Protein AF-A0A9Y2IAG3-F1 (afdb_monomer_lite)

Structure (mmCIF, N/CA/C/O backbone):
data_AF-A0A9Y2IAG3-F1
#
_entry.id   AF-A0A9Y2IAG3-F1
#
loop_
_atom_site.group_PDB
_atom_site.id
_atom_site.type_symbol
_atom_site.label_atom_id
_atom_site.label_alt_id
_atom_site.label_comp_id
_atom_site.label_asym_id
_atom_site.label_entity_id
_atom_site.label_seq_id
_atom_site.pdbx_PDB_ins_code
_atom_site.Cartn_x
_atom_site.Cartn_y
_atom_site.Cartn_z
_atom_site.occupancy
_atom_site.B_iso_or_equiv
_atom_site.auth_seq_id
_atom_site.auth_comp_id
_atom_site.auth_asym_id
_atom_site.auth_atom_id
_atom_site.pdbx_PDB_model_num
ATOM 1 N N . MET A 1 1 ? -11.189 2.265 -10.837 1.00 54.34 1 MET A N 1
ATOM 2 C CA . MET A 1 1 ? -10.225 3.300 -10.401 1.00 54.34 1 MET A CA 1
ATOM 3 C C . MET A 1 1 ? -8.940 3.103 -11.192 1.00 54.34 1 MET A C 1
ATOM 5 O O . MET A 1 1 ? -8.432 1.992 -11.194 1.00 54.34 1 MET A O 1
ATOM 9 N N . SER A 1 2 ? -8.466 4.114 -11.926 1.00 56.75 2 SER A N 1
ATOM 10 C CA . SER A 1 2 ? -7.246 4.003 -12.744 1.00 56.75 2 SER A CA 1
ATOM 11 C C . SER A 1 2 ? -6.009 4.336 -11.913 1.00 56.75 2 SER A C 1
ATOM 13 O O . SER A 1 2 ? -5.931 5.422 -11.339 1.00 56.75 2 SER A O 1
ATOM 15 N N . THR A 1 3 ? -5.038 3.422 -11.859 1.00 63.84 3 THR A N 1
ATOM 16 C CA . THR A 1 3 ? -3.746 3.648 -11.199 1.00 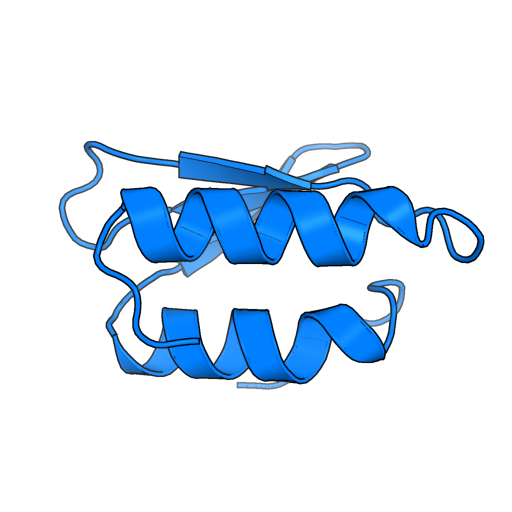63.84 3 THR A CA 1
ATOM 17 C C . THR A 1 3 ? -3.008 4.812 -11.880 1.00 63.84 3 THR A C 1
ATOM 19 O O . THR A 1 3 ? -2.922 4.845 -13.111 1.00 63.84 3 THR A O 1
ATOM 22 N N . PRO A 1 4 ? -2.484 5.790 -11.126 1.00 69.31 4 PRO A N 1
ATOM 23 C CA . PRO A 1 4 ? -1.860 6.975 -11.703 1.00 69.31 4 PRO A CA 1
ATOM 24 C C . PRO A 1 4 ? -0.594 6.652 -12.513 1.00 69.31 4 PRO A C 1
ATOM 26 O O . PRO A 1 4 ? 0.203 5.778 -12.161 1.00 69.31 4 PRO A O 1
ATOM 29 N N . ARG A 1 5 ? -0.394 7.406 -13.606 1.00 66.12 5 ARG A N 1
ATOM 30 C CA . ARG A 1 5 ? 0.803 7.320 -14.458 1.00 66.12 5 ARG A CA 1
ATOM 31 C C . ARG A 1 5 ? 2.060 7.608 -13.624 1.00 66.12 5 ARG A C 1
ATOM 33 O O . ARG A 1 5 ? 2.090 8.564 -12.852 1.00 66.12 5 ARG A O 1
ATOM 40 N N . GLY A 1 6 ? 3.090 6.777 -13.787 1.00 72.12 6 GLY A N 1
ATOM 41 C CA . GLY A 1 6 ? 4.361 6.887 -13.062 1.00 72.12 6 GLY A CA 1
ATOM 42 C C . GLY A 1 6 ? 4.524 5.928 -11.880 1.00 72.12 6 GLY A C 1
ATOM 43 O O . GLY A 1 6 ? 5.541 5.997 -11.207 1.00 72.12 6 GLY A O 1
ATOM 44 N N . ILE A 1 7 ? 3.568 5.040 -11.604 1.00 78.31 7 ILE A N 1
ATOM 45 C CA . ILE A 1 7 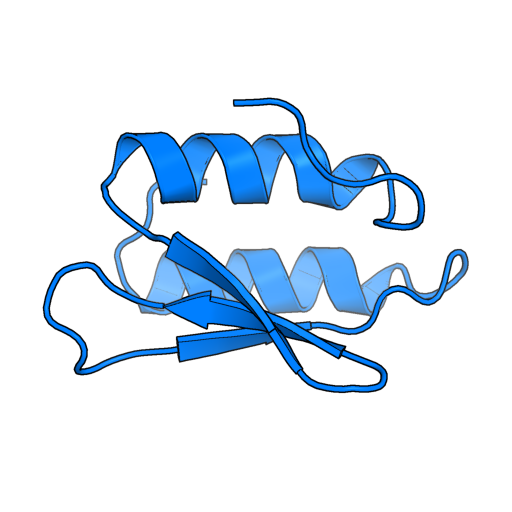? 3.770 3.913 -10.680 1.00 78.31 7 ILE A CA 1
ATOM 46 C C . ILE A 1 7 ? 4.292 2.705 -11.463 1.00 78.31 7 ILE A C 1
ATOM 48 O O . ILE A 1 7 ? 3.774 2.409 -12.544 1.00 78.31 7 ILE A O 1
ATOM 52 N N . HIS A 1 8 ? 5.280 1.998 -10.904 1.00 84.25 8 HIS A N 1
ATOM 53 C CA . HIS A 1 8 ? 5.810 0.760 -11.477 1.00 84.25 8 HIS A CA 1
ATOM 54 C C . HIS A 1 8 ? 4.677 -0.228 -11.789 1.00 84.25 8 H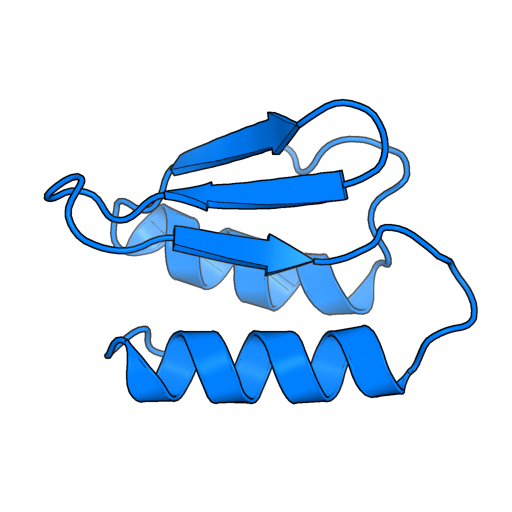IS A C 1
ATOM 56 O O . HIS A 1 8 ? 3.827 -0.482 -10.938 1.00 84.25 8 HIS A O 1
ATOM 62 N N . LYS A 1 9 ? 4.666 -0.801 -12.997 1.00 84.75 9 LYS A N 1
ATOM 63 C CA . LYS A 1 9 ? 3.569 -1.664 -13.476 1.00 84.75 9 LYS A CA 1
ATOM 64 C C . LYS A 1 9 ? 3.262 -2.833 -12.528 1.00 84.75 9 LYS A C 1
ATOM 66 O O . LYS A 1 9 ? 2.101 -3.133 -12.285 1.00 84.75 9 LYS A O 1
ATOM 71 N N . ASP A 1 10 ? 4.287 -3.410 -11.902 1.00 86.69 10 ASP A N 1
ATOM 72 C CA . ASP A 1 10 ? 4.123 -4.551 -10.987 1.00 86.69 10 ASP A CA 1
ATOM 73 C C . ASP A 1 10 ? 3.495 -4.165 -9.634 1.00 86.69 10 ASP A C 1
ATOM 75 O O . ASP A 1 10 ? 3.028 -5.031 -8.900 1.00 86.69 10 ASP A O 1
ATOM 79 N N . LEU A 1 11 ? 3.424 -2.870 -9.302 1.00 88.19 11 LEU A N 1
ATOM 80 C CA . LEU A 1 11 ? 2.664 -2.386 -8.144 1.00 88.19 11 LEU A CA 1
ATOM 81 C C . LEU A 1 11 ? 1.167 -2.257 -8.445 1.00 88.19 11 LEU A C 1
ATOM 83 O O . LEU A 1 11 ? 0.366 -2.220 -7.516 1.00 88.19 11 LEU A O 1
ATOM 87 N N . HIS A 1 12 ? 0.763 -2.187 -9.718 1.00 89.56 12 HIS A N 1
ATOM 88 C CA . HIS A 1 12 ? -0.643 -2.027 -10.102 1.00 89.56 12 HIS A CA 1
ATOM 89 C C . HIS A 1 12 ? -1.543 -3.144 -9.557 1.00 89.56 12 HIS A C 1
ATOM 91 O O . HIS A 1 12 ? -2.578 -2.799 -8.987 1.00 89.56 12 HIS A O 1
ATOM 97 N N . PRO A 1 13 ? -1.192 -4.446 -9.657 1.00 91.12 13 PRO A N 1
ATOM 98 C CA . PRO A 1 13 ? -2.020 -5.499 -9.072 1.00 91.12 13 PRO A CA 1
ATOM 99 C C . PRO A 1 13 ? -2.114 -5.394 -7.544 1.00 91.12 13 PRO A C 1
ATOM 101 O O . PRO A 1 13 ? -3.202 -5.579 -7.002 1.00 91.12 13 PRO A O 1
ATOM 104 N N . LEU A 1 14 ? -1.022 -5.027 -6.859 1.00 92.00 14 LEU A N 1
ATOM 105 C CA . LEU A 1 14 ? -1.010 -4.853 -5.400 1.00 92.00 14 LEU A CA 1
ATOM 106 C C . LEU A 1 14 ? -1.920 -3.697 -4.964 1.00 92.00 14 LEU A C 1
ATOM 108 O O . LEU A 1 14 ? -2.721 -3.840 -4.045 1.00 92.00 14 LEU A O 1
ATOM 1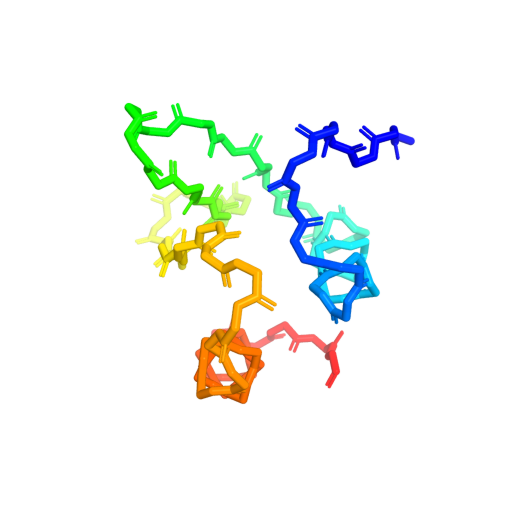12 N N . ILE A 1 15 ? -1.833 -2.561 -5.662 1.00 92.19 15 ILE A N 1
ATOM 113 C CA . ILE A 1 15 ? -2.677 -1.384 -5.421 1.00 92.19 15 ILE A CA 1
ATOM 114 C C . ILE A 1 15 ? -4.144 -1.721 -5.671 1.00 92.19 15 ILE A C 1
ATOM 116 O O . ILE A 1 15 ? -4.989 -1.389 -4.847 1.00 92.19 15 ILE A O 1
ATOM 120 N N . ALA A 1 16 ? -4.455 -2.392 -6.783 1.00 92.88 16 ALA A N 1
ATOM 121 C CA . ALA A 1 16 ? -5.826 -2.763 -7.109 1.00 92.88 16 ALA A CA 1
ATOM 122 C C . ALA A 1 16 ? -6.422 -3.706 -6.054 1.00 92.88 16 ALA A C 1
ATOM 124 O O . ALA A 1 16 ? -7.570 -3.529 -5.655 1.00 92.88 16 ALA A O 1
ATOM 125 N N . ALA A 1 17 ? -5.649 -4.687 -5.583 1.00 93.44 17 ALA A N 1
ATOM 126 C CA . ALA A 1 17 ? -6.077 -5.601 -4.532 1.00 93.44 17 ALA A CA 1
ATOM 127 C C . ALA A 1 17 ? -6.308 -4.880 -3.191 1.00 93.44 17 ALA A C 1
ATOM 129 O O . ALA A 1 17 ? -7.349 -5.090 -2.570 1.00 93.44 17 ALA A O 1
ATOM 130 N N . ALA A 1 18 ? -5.417 -3.962 -2.804 1.00 93.31 18 ALA A N 1
ATOM 131 C CA . ALA A 1 18 ? -5.599 -3.128 -1.617 1.00 93.31 18 ALA A CA 1
ATOM 132 C C . ALA A 1 18 ? -6.841 -2.222 -1.730 1.00 93.31 18 ALA A C 1
ATOM 134 O O . ALA A 1 18 ? -7.654 -2.158 -0.810 1.00 93.31 18 ALA A O 1
ATOM 135 N N . GLN A 1 19 ? -7.048 -1.574 -2.882 1.00 93.62 19 GLN A N 1
ATOM 136 C CA . GLN A 1 19 ? -8.216 -0.720 -3.131 1.00 93.62 19 GLN A CA 1
ATOM 137 C C . GLN A 1 19 ? -9.542 -1.484 -3.061 1.00 93.62 19 GLN A C 1
ATOM 139 O O . GLN A 1 19 ? -10.517 -0.960 -2.528 1.00 93.62 19 GLN A O 1
ATOM 144 N N . ARG A 1 20 ? -9.591 -2.735 -3.545 1.00 94.00 20 ARG A N 1
ATOM 145 C CA . ARG A 1 20 ? -10.780 -3.599 -3.387 1.00 94.00 20 ARG A CA 1
ATOM 146 C C . ARG A 1 20 ? -11.114 -3.878 -1.921 1.00 94.00 20 ARG A C 1
ATOM 148 O O . ARG A 1 20 ? -12.273 -4.117 -1.611 1.00 94.00 20 ARG A O 1
ATOM 155 N N . GLN A 1 21 ? -10.117 -3.832 -1.043 1.00 93.38 21 GLN A N 1
ATOM 156 C CA . GLN A 1 21 ? -10.255 -4.020 0.402 1.00 93.38 21 GLN A CA 1
ATOM 157 C C . GLN A 1 21 ? -10.436 -2.687 1.150 1.00 93.38 21 GLN A C 1
ATOM 159 O O . GLN A 1 21 ? -10.302 -2.634 2.368 1.00 93.38 21 GLN A O 1
ATOM 164 N N . GLY A 1 22 ? -10.727 -1.597 0.432 1.00 93.62 22 GLY A N 1
ATOM 165 C CA . GLY A 1 22 ? -11.022 -0.289 1.018 1.00 93.62 22 GLY A CA 1
ATOM 166 C C . GLY A 1 22 ? -9.802 0.597 1.266 1.00 93.62 22 GLY A C 1
ATOM 167 O O . GLY A 1 22 ? -9.957 1.681 1.820 1.00 93.62 22 GLY A O 1
ATOM 168 N N . TRP A 1 23 ? -8.601 0.188 0.847 1.00 94.69 23 TRP A N 1
ATOM 169 C CA . TRP A 1 23 ? -7.420 1.032 1.008 1.00 94.69 23 TRP A CA 1
ATOM 170 C C . TRP A 1 23 ? -7.413 2.191 0.009 1.00 94.69 23 TRP A C 1
ATOM 172 O O . TRP A 1 23 ? -7.678 2.019 -1.183 1.00 94.69 23 TRP A O 1
ATOM 182 N N . GLU A 1 24 ? -7.033 3.377 0.472 1.00 94.44 24 GLU A N 1
ATOM 183 C CA . GLU A 1 24 ? -6.982 4.581 -0.351 1.00 94.44 24 GLU A CA 1
ATOM 184 C C . GLU A 1 24 ? -5.552 4.866 -0.826 1.00 94.44 24 GLU A C 1
ATOM 186 O O . GLU A 1 24 ? -4.620 4.967 -0.030 1.00 94.44 24 GLU A O 1
ATOM 191 N N . LEU A 1 25 ? -5.359 5.043 -2.135 1.00 92.88 25 LEU A N 1
ATOM 192 C CA . LEU A 1 25 ? -4.065 5.445 -2.687 1.00 92.88 25 LEU A CA 1
ATOM 193 C C . LEU A 1 25 ? -3.915 6.970 -2.635 1.00 92.88 25 LEU A C 1
ATOM 195 O O . LEU A 1 25 ? -4.644 7.691 -3.314 1.00 92.88 25 LEU A O 1
ATOM 199 N N . ARG A 1 26 ? -2.900 7.458 -1.921 1.00 91.31 26 ARG A N 1
ATOM 200 C CA . ARG A 1 26 ? -2.533 8.876 -1.842 1.00 91.31 26 ARG A CA 1
ATOM 201 C C . ARG A 1 26 ? -1.122 9.142 -2.339 1.00 91.31 26 ARG A C 1
ATOM 203 O O . ARG A 1 26 ? -0.210 8.334 -2.178 1.00 91.31 26 ARG A O 1
ATOM 210 N N . LYS A 1 27 ? -0.929 10.321 -2.927 1.00 87.88 27 LYS A N 1
ATOM 211 C CA . LYS A 1 27 ? 0.387 10.817 -3.337 1.00 87.88 27 LYS A CA 1
ATOM 212 C C . LYS A 1 27 ? 0.971 11.699 -2.232 1.00 87.88 27 LYS A C 1
ATOM 214 O O . LYS A 1 27 ? 0.382 12.719 -1.893 1.00 87.88 27 LYS A O 1
ATOM 219 N N . GLY A 1 28 ? 2.131 11.321 -1.701 1.00 76.94 28 GLY A N 1
ATOM 220 C CA . GLY A 1 28 ? 2.898 12.079 -0.711 1.00 76.94 28 GLY A CA 1
ATOM 221 C C . GLY A 1 28 ? 4.193 12.614 -1.318 1.00 76.94 28 GLY A C 1
ATOM 222 O O . GLY A 1 28 ? 5.241 11.977 -1.220 1.00 76.94 28 GLY A O 1
ATOM 223 N N . GLY A 1 29 ? 4.129 13.775 -1.975 1.00 80.75 29 GLY A N 1
ATOM 224 C CA . GLY A 1 29 ? 5.287 14.402 -2.623 1.00 80.75 29 GLY A CA 1
ATOM 225 C C . GLY A 1 29 ? 5.954 13.480 -3.652 1.00 80.75 29 GLY A C 1
ATOM 226 O O . GLY A 1 29 ? 5.418 13.272 -4.744 1.00 80.75 29 GLY A O 1
ATOM 227 N N . LYS A 1 30 ? 7.122 12.928 -3.289 1.00 81.12 30 LYS A N 1
ATOM 228 C CA . LYS A 1 30 ? 7.918 11.998 -4.111 1.00 81.12 30 LYS A CA 1
ATOM 229 C C . LYS A 1 30 ? 7.421 10.545 -4.053 1.00 81.12 30 LYS A C 1
ATOM 231 O O . LYS A 1 30 ? 7.700 9.781 -4.974 1.00 81.12 30 LYS A O 1
ATOM 236 N N . HIS A 1 31 ? 6.722 10.146 -2.990 1.00 85.81 31 HIS A N 1
ATOM 237 C CA . HIS A 1 31 ? 6.306 8.758 -2.752 1.00 85.81 31 HIS A CA 1
ATOM 238 C C . HIS A 1 31 ? 4.785 8.598 -2.832 1.00 85.81 31 HIS A C 1
ATOM 240 O O . HIS A 1 31 ? 4.027 9.566 -2.759 1.00 85.81 31 HIS A O 1
ATOM 246 N N . TRP A 1 32 ? 4.339 7.357 -2.980 1.00 90.88 32 TRP A N 1
ATOM 247 C CA . TRP A 1 32 ? 2.935 6.973 -2.887 1.00 90.88 32 TRP A CA 1
ATOM 248 C C . TRP A 1 32 ? 2.677 6.287 -1.551 1.00 90.88 32 TRP A C 1
ATOM 250 O O . TRP A 1 32 ? 3.586 5.707 -0.962 1.00 90.88 32 TRP A O 1
ATOM 260 N N . ALA A 1 33 ? 1.445 6.369 -1.067 1.00 92.00 33 ALA A N 1
ATOM 261 C CA . ALA A 1 33 ? 1.009 5.715 0.152 1.00 92.00 33 ALA A CA 1
ATOM 262 C C . ALA A 1 33 ? -0.350 5.048 -0.062 1.00 92.00 33 ALA A C 1
ATOM 264 O O . ALA A 1 33 ? -1.239 5.651 -0.656 1.00 92.00 33 ALA A O 1
ATOM 265 N N . LEU A 1 34 ? -0.518 3.828 0.436 1.0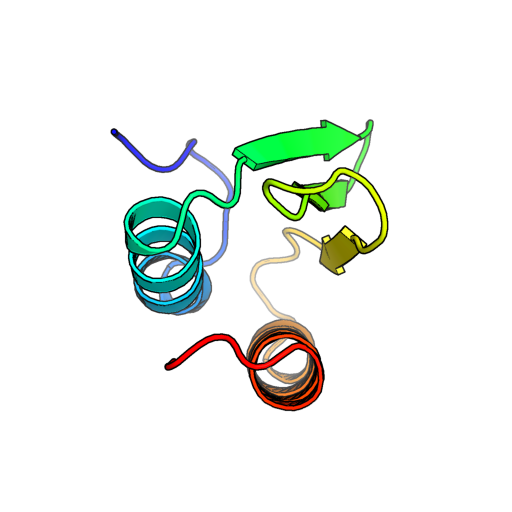0 93.62 34 LEU A N 1
ATOM 266 C CA . LEU A 1 34 ? -1.822 3.199 0.628 1.00 93.62 34 LEU A CA 1
ATOM 267 C C . LEU A 1 34 ? -2.234 3.414 2.081 1.00 93.62 34 LEU A C 1
ATOM 269 O O . LEU A 1 34 ? -1.484 3.045 2.982 1.00 93.62 34 LEU A O 1
ATOM 273 N N . LEU A 1 35 ? -3.387 4.035 2.297 1.00 94.56 35 LEU A N 1
ATOM 274 C CA . LEU A 1 35 ? -3.986 4.259 3.607 1.00 94.56 35 LEU A CA 1
ATOM 275 C C . LEU A 1 35 ? -5.031 3.182 3.862 1.00 94.56 35 LEU A C 1
ATOM 277 O O . LEU A 1 35 ? -5.853 2.906 2.992 1.00 94.56 35 LEU A O 1
ATOM 281 N N . SER A 1 36 ? -4.980 2.580 5.039 1.00 93.31 36 SER A N 1
ATOM 282 C CA . SER A 1 36 ? -5.998 1.640 5.504 1.00 93.31 36 SER A CA 1
ATOM 283 C C . SER A 1 36 ? -7.375 2.311 5.615 1.00 93.31 36 SER A C 1
ATOM 285 O O . SER A 1 36 ? -7.451 3.513 5.892 1.00 93.31 36 SER A O 1
ATOM 287 N N . PRO A 1 37 ? -8.471 1.556 5.422 1.00 91.12 37 PRO A N 1
ATOM 288 C CA . PRO A 1 37 ? -9.829 2.083 5.560 1.00 91.12 37 PRO A CA 1
ATOM 289 C C . PRO A 1 37 ? -10.155 2.563 6.983 1.00 91.12 37 PRO A C 1
ATOM 291 O O . PRO A 1 37 ? -11.015 3.423 7.149 1.00 91.12 37 PRO A O 1
ATOM 294 N N . ASP A 1 38 ? -9.476 2.030 8.002 1.00 89.38 38 ASP A N 1
ATOM 295 C CA . ASP A 1 38 ? -9.626 2.449 9.401 1.00 89.38 38 ASP A CA 1
ATOM 296 C C . ASP A 1 38 ? -8.729 3.646 9.778 1.00 89.38 38 ASP A C 1
ATOM 298 O O . ASP A 1 38 ? -8.850 4.193 10.873 1.00 89.38 38 ASP A O 1
ATOM 302 N N . GLY A 1 39 ? -7.840 4.075 8.872 1.00 84.94 39 GLY A N 1
ATOM 303 C CA . GLY A 1 39 ? -6.909 5.185 9.073 1.00 84.94 39 GLY A CA 1
ATOM 304 C C . GLY A 1 39 ? -5.734 4.888 10.013 1.00 84.94 39 GLY A C 1
ATOM 305 O O . GLY A 1 39 ? -4.933 5.788 10.270 1.00 84.94 39 GLY A O 1
ATOM 306 N N . THR A 1 40 ? -5.600 3.656 10.508 1.00 87.94 40 THR A N 1
ATOM 307 C CA . THR A 1 40 ? -4.595 3.264 11.512 1.00 87.94 40 THR A CA 1
ATOM 308 C C . THR A 1 40 ? -3.251 2.941 10.868 1.00 87.94 40 THR A C 1
ATOM 310 O O . THR A 1 40 ? -2.187 3.273 11.393 1.00 87.94 40 THR A O 1
ATOM 313 N N . ASP A 1 41 ? -3.296 2.329 9.688 1.00 92.50 41 ASP A N 1
ATOM 314 C CA . ASP A 1 41 ? -2.131 1.876 8.942 1.00 92.50 41 ASP A CA 1
ATOM 315 C C . ASP A 1 41 ? -1.912 2.631 7.633 1.00 92.50 41 ASP A C 1
ATOM 317 O O . ASP A 1 41 ? -2.844 3.070 6.951 1.00 92.50 41 ASP A O 1
ATOM 321 N N . ARG A 1 42 ? -0.636 2.721 7.242 1.00 92.75 42 ARG A N 1
ATOM 322 C CA . ARG A 1 42 ? -0.226 3.187 5.917 1.00 92.75 42 ARG A CA 1
ATOM 323 C C . ARG A 1 42 ? 0.973 2.411 5.383 1.00 92.75 42 ARG A C 1
ATOM 325 O O . ARG A 1 42 ? 1.914 2.131 6.123 1.00 92.75 42 ARG A O 1
ATOM 332 N N . VAL A 1 43 ? 0.983 2.146 4.080 1.00 92.50 43 VAL A N 1
ATOM 333 C CA . VAL A 1 43 ? 2.112 1.536 3.361 1.00 92.50 43 VAL A CA 1
ATOM 334 C C . VAL A 1 43 ? 2.662 2.545 2.362 1.00 92.50 43 VAL A C 1
ATOM 336 O O . VAL A 1 43 ? 1.985 2.885 1.397 1.00 92.50 43 VAL A O 1
ATOM 339 N N . VAL A 1 44 ? 3.882 3.035 2.596 1.00 91.62 44 VAL A N 1
ATOM 340 C CA . VAL A 1 44 ? 4.560 4.013 1.728 1.00 91.62 44 VAL A CA 1
ATOM 341 C C . VAL A 1 44 ? 5.512 3.292 0.779 1.00 91.62 44 VAL A C 1
ATOM 343 O O . VAL A 1 44 ? 6.307 2.465 1.218 1.00 91.62 44 VAL A O 1
ATOM 346 N N . PHE A 1 45 ? 5.469 3.631 -0.506 1.00 88.50 45 PHE A N 1
ATOM 347 C CA . PHE A 1 45 ? 6.340 3.053 -1.525 1.00 88.50 45 PHE A CA 1
ATOM 348 C C . PHE A 1 45 ? 6.826 4.098 -2.537 1.00 88.50 45 PHE A C 1
ATOM 350 O O . PHE A 1 45 ? 6.153 5.088 -2.845 1.00 88.50 45 PHE A O 1
ATOM 357 N N . GLY A 1 46 ? 8.041 3.884 -3.042 1.00 82.69 46 GLY A N 1
ATOM 358 C CA . GLY A 1 46 ? 8.637 4.712 -4.087 1.00 82.69 46 GLY A CA 1
ATOM 359 C C . GLY A 1 46 ? 8.036 4.422 -5.465 1.00 82.69 46 GLY A C 1
ATOM 360 O O . GLY A 1 46 ? 7.433 3.375 -5.687 1.00 82.69 46 GLY A O 1
ATOM 361 N N . ASN A 1 47 ? 8.215 5.346 -6.414 1.00 74.75 47 ASN A N 1
ATOM 362 C CA . ASN A 1 47 ? 7.807 5.141 -7.813 1.00 74.75 47 ASN A CA 1
ATOM 363 C C . ASN A 1 47 ? 8.960 4.687 -8.732 1.00 74.75 47 ASN A C 1
ATOM 365 O O . ASN A 1 47 ? 8.725 4.447 -9.915 1.00 74.75 47 ASN A O 1
ATOM 369 N N . SER A 1 48 ? 10.184 4.582 -8.198 1.00 66.56 48 SER A N 1
ATOM 370 C CA . SER A 1 48 ? 11.411 4.399 -8.975 1.00 66.56 48 SER A CA 1
ATOM 371 C C . SER A 1 48 ? 11.324 3.176 -9.904 1.00 66.56 48 SER A C 1
ATOM 373 O O . SER A 1 48 ? 11.254 2.050 -9.409 1.00 66.56 48 SER A O 1
ATOM 375 N N . PRO A 1 49 ? 11.384 3.363 -11.238 1.00 58.88 49 PRO A N 1
ATOM 376 C CA . PRO A 1 49 ? 11.147 2.302 -12.223 1.00 58.88 49 PRO A CA 1
ATOM 377 C C . PRO A 1 49 ? 12.121 1.113 -12.191 1.00 58.88 49 PRO A C 1
ATOM 379 O O . PRO A 1 49 ? 11.865 0.115 -12.852 1.00 58.88 49 PRO A O 1
ATOM 382 N N . GLY A 1 50 ? 13.244 1.223 -11.477 1.00 61.69 50 GLY A N 1
ATOM 383 C CA . GLY A 1 50 ? 14.280 0.186 -11.400 1.00 61.69 50 GLY A CA 1
ATOM 384 C C . GLY A 1 50 ? 14.351 -0.555 -10.066 1.00 61.69 50 GLY A C 1
ATOM 385 O O . GLY A 1 50 ? 15.202 -1.426 -9.908 1.00 61.69 50 GLY A O 1
ATOM 386 N N . ASP A 1 51 ? 13.502 -0.219 -9.092 1.00 70.25 51 ASP A N 1
ATOM 387 C CA . ASP A 1 51 ? 13.610 -0.803 -7.758 1.00 70.25 51 ASP A CA 1
ATOM 388 C C . ASP A 1 51 ? 12.705 -2.030 -7.598 1.00 70.25 51 ASP A C 1
ATOM 390 O O . ASP A 1 51 ? 11.602 -1.964 -7.053 1.00 70.25 51 ASP A O 1
ATOM 394 N N . GLN A 1 52 ? 13.195 -3.185 -8.054 1.00 76.25 52 GLN A N 1
ATOM 395 C CA . GLN A 1 52 ? 12.514 -4.470 -7.857 1.00 76.25 52 GLN A CA 1
ATOM 396 C C . GLN A 1 52 ? 12.257 -4.771 -6.368 1.00 76.25 52 GLN A C 1
ATOM 398 O O . GLN A 1 52 ? 11.275 -5.440 -6.033 1.00 76.25 52 GLN A O 1
ATOM 403 N N . ARG A 1 53 ? 13.083 -4.234 -5.451 1.00 83.12 53 ARG A N 1
ATOM 404 C CA . ARG A 1 53 ? 12.883 -4.416 -4.005 1.00 83.12 53 ARG A CA 1
ATOM 405 C C . ARG A 1 53 ? 11.643 -3.680 -3.518 1.00 83.12 53 ARG A C 1
ATOM 407 O O . ARG A 1 53 ? 10.980 -4.171 -2.610 1.00 83.12 53 ARG A O 1
ATOM 414 N N . THR A 1 54 ? 11.279 -2.558 -4.140 1.00 86.25 54 THR A N 1
ATOM 415 C CA . THR A 1 54 ? 10.064 -1.817 -3.780 1.00 86.25 54 THR A CA 1
ATOM 416 C C . THR A 1 54 ? 8.811 -2.680 -3.961 1.00 86.25 54 THR A C 1
ATOM 418 O O . THR A 1 54 ? 7.944 -2.666 -3.089 1.00 86.25 54 THR A O 1
ATOM 421 N N . VAL A 1 55 ? 8.717 -3.488 -5.024 1.00 88.25 55 VAL A N 1
ATOM 422 C CA . VAL A 1 55 ? 7.555 -4.372 -5.253 1.00 88.25 55 VAL A CA 1
ATOM 423 C C . VAL A 1 55 ? 7.463 -5.446 -4.167 1.00 88.25 55 VAL A C 1
ATOM 425 O O . VAL A 1 55 ? 6.413 -5.600 -3.541 1.00 88.25 55 VAL A O 1
ATOM 428 N N . ALA A 1 56 ? 8.568 -6.149 -3.903 1.00 89.94 56 ALA A N 1
ATOM 429 C CA . ALA A 1 56 ? 8.620 -7.203 -2.891 1.00 89.94 56 ALA A CA 1
ATOM 430 C C . ALA A 1 56 ? 8.328 -6.664 -1.481 1.00 89.94 56 ALA A C 1
ATOM 432 O O . ALA A 1 56 ? 7.511 -7.232 -0.758 1.00 89.94 56 ALA A O 1
ATOM 433 N N . ASN A 1 57 ? 8.929 -5.528 -1.118 1.00 91.06 57 ASN A N 1
ATOM 434 C CA . ASN A 1 57 ? 8.713 -4.886 0.177 1.00 91.06 57 ASN A CA 1
ATOM 435 C C . ASN A 1 57 ? 7.265 -4.420 0.338 1.00 91.06 57 ASN A C 1
ATOM 437 O O . ASN A 1 57 ? 6.654 -4.683 1.369 1.00 91.06 57 ASN A O 1
ATOM 441 N N . THR A 1 58 ? 6.695 -3.781 -0.689 1.00 91.56 58 THR A N 1
ATOM 442 C CA . THR A 1 58 ? 5.296 -3.324 -0.659 1.00 91.56 58 THR A CA 1
ATOM 443 C C . THR A 1 58 ? 4.349 -4.504 -0.479 1.00 91.56 58 THR A C 1
ATOM 445 O O . THR A 1 58 ? 3.446 -4.439 0.351 1.00 91.56 58 THR A O 1
ATOM 448 N N . ARG A 1 59 ? 4.583 -5.612 -1.193 1.00 92.19 59 ARG A N 1
ATOM 449 C CA . ARG A 1 59 ? 3.787 -6.834 -1.048 1.00 92.19 59 ARG A CA 1
ATOM 450 C C . ARG A 1 59 ? 3.864 -7.404 0.366 1.00 92.19 59 ARG A C 1
ATOM 452 O O . ARG A 1 59 ? 2.830 -7.704 0.954 1.00 92.19 59 ARG A O 1
ATOM 459 N N . SER A 1 60 ? 5.070 -7.540 0.913 1.00 93.88 60 SER A N 1
ATOM 460 C CA . SER A 1 60 ? 5.270 -8.051 2.272 1.00 93.88 60 SER A CA 1
ATOM 461 C C . SER A 1 60 ? 4.604 -7.161 3.319 1.00 93.88 60 SER A C 1
ATOM 463 O O . SER A 1 60 ? 3.944 -7.680 4.214 1.00 93.88 60 SER A O 1
ATOM 465 N N . LEU A 1 61 ? 4.712 -5.837 3.180 1.00 93.38 61 LEU A N 1
ATOM 466 C CA . LEU A 1 61 ? 4.048 -4.886 4.072 1.00 93.38 61 LEU A CA 1
ATOM 467 C C . LEU A 1 61 ? 2.525 -5.012 3.988 1.00 93.38 61 LEU A C 1
ATOM 469 O O . LEU A 1 61 ? 1.875 -5.121 5.018 1.00 93.38 61 LEU A O 1
ATOM 473 N N . LEU A 1 62 ? 1.954 -5.063 2.784 1.00 92.75 62 LEU A N 1
ATOM 474 C CA . LEU A 1 62 ? 0.511 -5.243 2.598 1.00 92.75 62 LEU A CA 1
ATOM 475 C C . LEU A 1 62 ? 0.012 -6.542 3.247 1.00 92.75 62 LEU A C 1
ATOM 477 O O . LEU A 1 62 ? -0.960 -6.510 3.998 1.00 92.75 62 LEU A O 1
ATOM 481 N N . ARG A 1 63 ? 0.731 -7.656 3.071 1.00 93.62 63 ARG A N 1
ATOM 482 C CA . ARG A 1 63 ? 0.397 -8.935 3.722 1.00 93.62 63 ARG A CA 1
ATOM 483 C C . ARG A 1 63 ? 0.486 -8.872 5.244 1.00 93.62 63 ARG A C 1
ATOM 485 O O . ARG A 1 63 ? -0.387 -9.400 5.923 1.00 93.62 63 ARG A O 1
ATOM 492 N N . GLN A 1 64 ? 1.502 -8.201 5.793 1.00 92.81 64 GLN A N 1
ATOM 493 C CA . GLN A 1 64 ? 1.609 -7.972 7.241 1.00 92.81 64 GLN A CA 1
ATOM 494 C C . GLN A 1 64 ? 0.437 -7.155 7.795 1.00 92.81 64 GLN A C 1
ATOM 496 O O . GLN A 1 64 ? 0.100 -7.292 8.966 1.00 92.81 64 GLN A O 1
ATOM 501 N N . LYS A 1 65 ? -0.186 -6.318 6.959 1.00 91.00 65 LYS A N 1
ATOM 502 C CA . LYS A 1 65 ? -1.372 -5.522 7.296 1.00 91.00 65 LYS A CA 1
ATOM 503 C C . LYS A 1 65 ? -2.692 -6.223 6.961 1.00 91.00 65 LYS A C 1
ATOM 505 O O . LYS A 1 65 ? -3.737 -5.585 6.963 1.00 91.00 65 LYS A O 1
ATOM 510 N N . GLY A 1 66 ? -2.649 -7.524 6.667 1.00 90.06 66 GLY A N 1
ATOM 511 C CA . GLY A 1 66 ? -3.838 -8.330 6.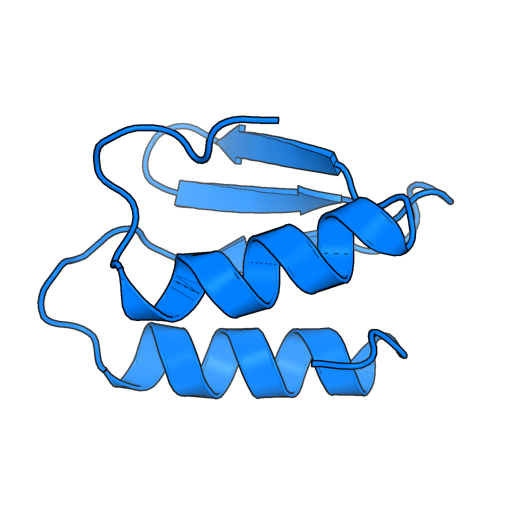394 1.00 90.06 66 GLY A CA 1
ATOM 512 C C . GLY A 1 66 ? -4.446 -8.111 5.010 1.00 90.06 66 GLY A C 1
ATOM 513 O O . GLY A 1 66 ? -5.549 -8.585 4.762 1.00 90.06 66 GLY A O 1
ATOM 514 N N . VAL A 1 67 ? -3.746 -7.420 4.105 1.00 89.62 67 VAL A N 1
ATOM 515 C CA . VAL A 1 67 ? -4.215 -7.229 2.732 1.00 89.62 67 VAL A CA 1
ATOM 516 C C . VAL A 1 67 ? -3.879 -8.460 1.899 1.00 89.62 67 VAL A C 1
ATOM 518 O O . VAL A 1 67 ? -2.712 -8.842 1.778 1.00 89.62 67 VAL A O 1
ATOM 521 N N . ASP A 1 68 ? -4.896 -9.050 1.280 1.00 89.62 68 ASP A N 1
ATOM 522 C CA . ASP A 1 68 ? -4.725 -10.188 0.371 1.00 89.62 68 ASP A CA 1
ATOM 523 C C . ASP A 1 68 ? -4.169 -9.743 -1.003 1.00 89.62 68 ASP A C 1
ATOM 525 O O . ASP A 1 68 ? -4.887 -9.106 -1.782 1.00 89.62 68 ASP A O 1
ATOM 529 N N . VAL A 1 69 ? -2.873 -10.012 -1.264 1.00 84.88 69 VAL A N 1
ATOM 530 C CA . VAL A 1 69 ? -2.092 -9.566 -2.451 1.00 84.88 69 VAL A CA 1
ATOM 531 C C . VAL A 1 69 ? -1.051 -10.566 -2.971 1.00 84.88 69 VAL A C 1
ATOM 533 O O . VAL A 1 69 ? -0.414 -11.315 -2.188 1.00 84.88 69 VAL A O 1
#

Sequence (69 aa):
MSTPRGIHKDLHPLIAAAQRQGWELRKGGKHWALLSPDGTDRVVFGNSPGDQRTVANTRSLLRQKGVDV

Secondary structure (DSSP, 8-state):
-PPPTTS-TTHHHHHHHHHHTTPEEEEETTEEEEEPTTSS-EEEE---TT-HHHHHHHHHHHHHTT---

Foldseek 3Di:
DDDDPLAAPLCVVVVVQLVVQVWDWDDDPQWIWTAHNVRPDIQIAGSDNPCPVRSVVSVVVCVVVVGDD

Organism: NCBI:txid715471

Radius of gyration: 10.82 Å; chains: 1; bounding box: 25×25×26 Å

pLDDT: mean 85.66, std 10.24, range [54.34, 94.69]